Protein AF-C2EHU4-F1 (afdb_monomer_lite)

Organism: NCBI:txid1423799

Foldseek 3Di:
DAPVVVQVVCCVPQVWHWDQDDPVFRVKTFTARPPPRDTQKIWGWDALVVLVHDDRGTFTFMDGDDDPVPDPDDNRTPGRD

InterPro domains:
  IPR038056 YjbR-like superfamily [G3DSA:3.90.1150.30] (1-76)
  IPR038056 YjbR-like superfamily [SSF142906] (1-72)

pLDDT: mean 87.33, std 14.64, range [41.31, 97.69]

Secondary structure (DSSP, 8-state):
--HHHHHHHHHHHH----B---SS-TT-EEEE-TTT--EEEEEEEEEGGGGT-SSSPEEEEEEE---GGG--SS---EE--

Structure (mmCIF, N/CA/C/O backbone):
data_AF-C2EHU4-F1
#
_entry.id   AF-C2EHU4-F1
#
loop_
_atom_site.group_PDB
_atom_site.id
_atom_site.type_symbol
_atom_site.label_atom_id
_atom_site.label_alt_id
_atom_site.label_comp_id
_atom_site.label_asym_id
_atom_site.label_entity_id
_atom_site.label_seq_id
_atom_site.pdbx_PDB_ins_code
_atom_site.Cartn_x
_atom_site.Cartn_y
_atom_site.Cartn_z
_atom_site.occupancy
_atom_site.B_iso_or_equiv
_atom_site.auth_seq_id
_atom_site.auth_comp_id
_atom_site.auth_asym_id
_atom_site.auth_atom_id
_atom_site.pdbx_PDB_model_num
ATOM 1 N N . MET A 1 1 ? -11.728 7.831 -6.613 1.00 74.06 1 MET A N 1
ATOM 2 C CA . MET A 1 1 ? -11.357 6.686 -7.474 1.00 74.06 1 MET A CA 1
ATOM 3 C C . MET A 1 1 ? -11.479 5.510 -6.563 1.00 74.06 1 MET A C 1
ATOM 5 O O . MET A 1 1 ? -10.739 5.463 -5.595 1.00 74.06 1 MET A O 1
ATOM 9 N N . GLU A 1 2 ? -12.386 4.600 -6.868 1.00 89.06 2 GLU A N 1
ATOM 10 C CA . GLU A 1 2 ? -12.723 3.506 -5.963 1.00 89.06 2 GLU A CA 1
ATOM 11 C C . GLU A 1 2 ? -11.635 2.423 -5.984 1.00 89.06 2 GLU A C 1
ATOM 13 O O . GLU A 1 2 ? -11.001 2.175 -7.019 1.00 89.06 2 GLU A O 1
ATOM 18 N N . ARG A 1 3 ? -11.462 1.682 -4.881 1.00 91.12 3 ARG A N 1
ATOM 19 C CA . ARG A 1 3 ? -10.496 0.565 -4.775 1.00 91.12 3 ARG A CA 1
ATOM 20 C C . ARG A 1 3 ? -10.539 -0.393 -5.968 1.00 91.12 3 ARG A C 1
ATOM 22 O O . ARG A 1 3 ? -9.511 -0.859 -6.464 1.00 91.12 3 ARG A O 1
ATOM 29 N N . LYS A 1 4 ? -11.750 -0.721 -6.422 1.00 93.06 4 LYS A N 1
ATOM 30 C CA . LYS A 1 4 ? -11.978 -1.644 -7.540 1.00 93.06 4 LYS A CA 1
ATOM 31 C C . LYS A 1 4 ? -11.442 -1.082 -8.856 1.00 93.06 4 LYS A C 1
ATOM 33 O O . LYS A 1 4 ? -10.876 -1.838 -9.643 1.00 93.06 4 LYS A O 1
ATOM 38 N N . GLU A 1 5 ? -11.618 0.214 -9.085 1.00 94.38 5 GLU A N 1
ATOM 39 C CA . GLU A 1 5 ? -11.135 0.902 -10.285 1.00 94.38 5 GLU A CA 1
ATOM 40 C C . GLU A 1 5 ? -9.609 0.942 -10.292 1.00 94.38 5 GLU A C 1
ATOM 42 O O . GLU A 1 5 ? -8.989 0.588 -11.294 1.00 94.38 5 GLU A O 1
ATOM 47 N N . LEU A 1 6 ? -9.003 1.256 -9.143 1.00 93.19 6 LEU A N 1
ATOM 48 C CA . LEU A 1 6 ? -7.555 1.216 -8.963 1.00 93.19 6 LEU A CA 1
ATOM 49 C C . LEU A 1 6 ? -6.978 -0.169 -9.292 1.00 93.19 6 LEU A C 1
ATOM 51 O O . LEU A 1 6 ? -6.015 -0.279 -10.051 1.00 93.19 6 LEU A O 1
ATOM 55 N N . PHE A 1 7 ? -7.548 -1.242 -8.737 1.00 95.38 7 PHE A N 1
ATOM 56 C CA . PHE A 1 7 ? -7.041 -2.591 -8.998 1.00 95.38 7 PHE A CA 1
ATOM 57 C C . PHE A 1 7 ? -7.285 -3.053 -10.433 1.00 95.38 7 PHE A C 1
ATOM 59 O O . PHE A 1 7 ? -6.423 -3.736 -10.984 1.00 95.38 7 PHE A O 1
ATOM 66 N N . ALA A 1 8 ? -8.399 -2.660 -11.054 1.00 95.88 8 ALA A N 1
ATOM 67 C CA . ALA A 1 8 ? -8.630 -2.920 -12.472 1.00 95.88 8 ALA A CA 1
ATOM 68 C C . ALA A 1 8 ? -7.563 -2.233 -13.338 1.00 95.88 8 ALA A C 1
ATOM 70 O O . ALA A 1 8 ? -6.925 -2.895 -14.155 1.00 95.88 8 ALA A O 1
ATOM 71 N N . TYR A 1 9 ? -7.291 -0.951 -13.079 1.00 95.38 9 TYR A N 1
ATOM 72 C CA . TYR A 1 9 ? -6.241 -0.193 -13.758 1.00 95.38 9 TYR A CA 1
ATOM 73 C C . TYR A 1 9 ? -4.862 -0.844 -13.582 1.00 95.38 9 TYR A C 1
ATOM 75 O O . TYR A 1 9 ? -4.123 -1.041 -14.547 1.00 95.38 9 TYR A O 1
ATOM 83 N N . ILE A 1 10 ? -4.506 -1.245 -12.359 1.00 94.62 10 ILE A N 1
ATOM 84 C CA . ILE A 1 10 ? -3.209 -1.883 -12.104 1.00 94.62 10 ILE A CA 1
ATOM 85 C C . ILE A 1 10 ? -3.094 -3.238 -12.813 1.00 94.62 10 ILE A C 1
ATOM 87 O O . ILE A 1 10 ? -2.040 -3.554 -13.377 1.00 94.62 10 ILE A O 1
ATOM 91 N N . ALA A 1 11 ? -4.161 -4.034 -12.805 1.00 96.12 11 ALA A N 1
ATOM 92 C CA . ALA A 1 11 ? -4.186 -5.314 -13.497 1.00 96.12 11 ALA A CA 1
ATOM 93 C C . ALA A 1 11 ? -4.035 -5.130 -15.015 1.00 96.12 11 ALA A C 1
ATOM 95 O O . ALA A 1 11 ? -3.247 -5.844 -15.636 1.00 96.12 11 ALA A O 1
ATOM 96 N N . GLU A 1 12 ? -4.725 -4.149 -15.598 1.00 96.88 12 GLU A N 1
ATOM 97 C CA . GLU A 1 12 ? -4.684 -3.858 -17.032 1.00 96.88 12 GLU A CA 1
ATOM 98 C C . GLU A 1 12 ? -3.315 -3.322 -17.478 1.00 96.88 12 GLU A C 1
ATOM 100 O O . GLU A 1 12 ? -2.705 -3.860 -18.404 1.00 96.88 12 GLU A O 1
ATOM 105 N N . HIS A 1 13 ? -2.788 -2.308 -16.789 1.00 94.19 13 HIS A N 1
ATOM 106 C CA . HIS A 1 13 ? -1.591 -1.589 -17.233 1.00 94.19 13 HIS A CA 1
ATOM 107 C C . HIS A 1 13 ? -0.274 -2.204 -16.747 1.00 94.19 13 HIS A C 1
ATOM 109 O O . HIS A 1 13 ? 0.744 -2.099 -17.432 1.00 94.19 13 HIS A O 1
ATOM 115 N N . TYR A 1 14 ? -0.272 -2.855 -15.580 1.00 92.44 14 TYR A N 1
ATOM 116 C CA . TYR A 1 14 ? 0.947 -3.387 -14.956 1.00 92.44 14 TYR A CA 1
ATOM 117 C C . TYR A 1 14 ? 0.935 -4.910 -14.802 1.00 92.44 14 TYR A C 1
ATOM 119 O O . TYR A 1 14 ? 1.968 -5.489 -14.454 1.00 92.44 14 TYR A O 1
ATOM 127 N N . GLN A 1 15 ? -0.195 -5.577 -15.080 1.00 95.94 15 GLN A N 1
ATOM 128 C CA . GLN A 1 15 ? -0.352 -7.036 -14.963 1.00 95.94 15 GLN A CA 1
ATOM 129 C C . GLN A 1 15 ? -0.033 -7.538 -13.545 1.00 95.94 15 GLN A C 1
ATOM 131 O O . GLN A 1 15 ? 0.537 -8.616 -13.352 1.00 95.94 15 GLN A O 1
ATOM 136 N N . VAL A 1 16 ? -0.362 -6.719 -12.545 1.00 96.44 16 VAL A N 1
ATOM 137 C CA . VAL A 1 16 ? -0.138 -6.989 -11.123 1.00 96.44 16 VAL A CA 1
ATOM 138 C C . VAL A 1 16 ? -1.485 -7.203 -10.446 1.00 96.44 16 VAL A C 1
ATOM 140 O O . VAL A 1 16 ? -2.405 -6.415 -10.625 1.00 96.44 16 VAL A O 1
ATOM 143 N N . ASN A 1 17 ? -1.571 -8.254 -9.632 1.00 95.31 17 ASN A N 1
ATOM 144 C CA . ASN A 1 17 ? -2.712 -8.509 -8.759 1.00 95.31 17 ASN A CA 1
ATOM 145 C C . ASN A 1 17 ? -2.346 -8.157 -7.307 1.00 95.31 17 ASN A C 1
ATOM 147 O O . ASN A 1 17 ? -1.181 -8.330 -6.929 1.00 95.31 17 ASN A O 1
ATOM 151 N N . PRO A 1 18 ? -3.311 -7.700 -6.490 1.00 96.88 18 PRO A N 1
ATOM 152 C CA . PRO A 1 18 ? -3.083 -7.439 -5.072 1.00 96.88 18 PRO A CA 1
ATOM 153 C C . PRO A 1 18 ? -2.754 -8.723 -4.296 1.00 96.88 18 PRO A C 1
ATOM 155 O O . PRO A 1 18 ? -3.342 -9.780 -4.531 1.00 96.88 18 PRO A O 1
ATOM 158 N N . GLU A 1 19 ? -1.833 -8.622 -3.337 1.00 97.38 19 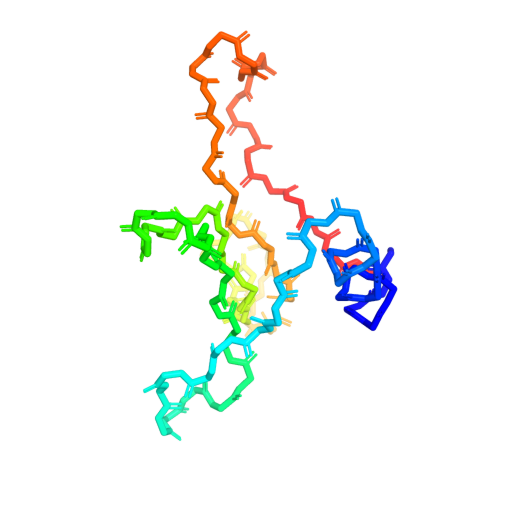GLU A N 1
ATOM 159 C CA . GLU A 1 19 ? -1.488 -9.687 -2.389 1.00 97.38 19 GLU A CA 1
ATOM 160 C C . GLU A 1 19 ? -1.957 -9.325 -0.969 1.00 97.38 19 GLU A C 1
ATOM 162 O O . GLU A 1 19 ? -1.659 -8.240 -0.471 1.00 97.38 19 GLU A O 1
ATOM 167 N N . TYR A 1 20 ? -2.627 -10.255 -0.282 1.00 97.12 20 TYR A N 1
ATOM 168 C CA . TYR A 1 20 ? -3.158 -10.059 1.074 1.00 97.12 20 TYR A CA 1
ATOM 169 C C . TYR A 1 20 ? -2.338 -10.856 2.086 1.00 97.12 20 TYR A C 1
ATOM 171 O O . TYR A 1 20 ? -2.534 -12.057 2.275 1.00 97.12 20 TYR A O 1
ATOM 179 N N . LEU A 1 21 ? -1.360 -10.197 2.705 1.00 96.19 21 LEU A N 1
ATOM 180 C CA . LEU A 1 21 ? -0.314 -10.884 3.471 1.00 96.19 21 LEU A CA 1
ATOM 181 C C . LEU A 1 21 ? -0.655 -11.066 4.955 1.00 96.19 21 LEU A C 1
ATOM 183 O O . LEU A 1 21 ? -0.070 -11.922 5.622 1.00 96.19 21 LEU A O 1
ATOM 187 N N . TRP A 1 22 ? -1.589 -10.276 5.489 1.00 96.25 22 TRP A N 1
ATOM 188 C CA . TRP A 1 22 ? -1.856 -10.217 6.925 1.00 96.25 22 TRP A CA 1
ATOM 189 C C . TRP A 1 22 ? -3.235 -10.759 7.282 1.00 96.25 22 TRP A C 1
ATOM 191 O O . TRP A 1 22 ? -4.257 -10.208 6.894 1.00 96.25 22 TRP A O 1
ATOM 201 N N . LYS A 1 23 ? -3.270 -11.781 8.147 1.00 94.88 23 LYS A N 1
ATOM 202 C CA . LYS A 1 23 ? -4.531 -12.332 8.679 1.00 94.88 23 LYS A CA 1
ATOM 203 C C . LYS A 1 23 ? -5.318 -11.334 9.531 1.00 94.88 23 LYS A C 1
ATOM 205 O O . LYS A 1 23 ? -6.540 -11.367 9.525 1.00 94.88 23 LYS A O 1
ATOM 210 N N . LYS A 1 24 ? -4.620 -10.480 10.290 1.00 96.00 24 LYS A N 1
ATOM 211 C CA . LYS A 1 24 ? -5.244 -9.471 11.164 1.00 96.00 24 LYS A CA 1
ATOM 212 C C . LYS A 1 24 ? -5.792 -8.271 10.390 1.00 96.00 24 LYS A C 1
ATOM 214 O O . LYS A 1 24 ? -6.685 -7.600 10.885 1.00 96.00 24 LYS A O 1
ATOM 219 N N . ASN A 1 25 ? -5.267 -8.026 9.191 1.00 95.06 25 ASN A N 1
ATOM 220 C CA . ASN A 1 25 ? -5.627 -6.899 8.338 1.00 95.06 25 ASN A CA 1
ATOM 221 C C . ASN A 1 25 ? -5.939 -7.429 6.931 1.00 95.06 25 ASN A C 1
ATOM 223 O O . ASN A 1 25 ? -5.168 -7.194 6.000 1.00 95.06 25 ASN A O 1
ATOM 227 N N . PRO A 1 26 ? -7.044 -8.183 6.771 1.00 94.50 26 PRO A N 1
ATOM 228 C CA . PRO A 1 26 ? -7.357 -8.872 5.519 1.00 94.50 26 PRO A CA 1
ATOM 229 C C . PRO A 1 26 ? -7.626 -7.913 4.354 1.00 94.50 26 PRO A C 1
ATOM 231 O O . PRO A 1 26 ? -7.537 -8.324 3.204 1.00 94.50 26 PRO A O 1
ATOM 234 N N . ASN A 1 27 ? -7.910 -6.640 4.640 1.00 93.56 27 ASN A N 1
ATOM 235 C CA . ASN A 1 27 ? -8.133 -5.610 3.628 1.00 93.56 27 ASN A CA 1
ATOM 236 C C . ASN A 1 27 ? -6.832 -4.991 3.101 1.00 93.56 27 ASN A C 1
ATOM 238 O O . ASN A 1 27 ? -6.875 -4.257 2.115 1.00 93.56 27 ASN A O 1
ATOM 242 N N . TYR A 1 28 ? -5.681 -5.249 3.731 1.00 96.62 28 TYR A N 1
ATOM 243 C CA . TYR A 1 28 ? -4.421 -4.646 3.305 1.00 96.62 28 TYR A CA 1
ATOM 244 C C . TYR A 1 28 ? -3.901 -5.371 2.068 1.00 96.62 28 TYR A C 1
ATOM 246 O O . TYR A 1 28 ? -3.628 -6.574 2.110 1.00 96.62 28 TYR A O 1
ATOM 254 N N . ALA A 1 29 ? -3.757 -4.626 0.979 1.00 97.69 29 ALA A N 1
ATOM 255 C CA . ALA A 1 29 ? -3.394 -5.154 -0.324 1.00 97.69 29 ALA A CA 1
ATOM 256 C C . ALA A 1 29 ? -2.032 -4.611 -0.754 1.00 97.69 29 ALA A C 1
ATOM 258 O O . ALA A 1 29 ? -1.860 -3.411 -0.953 1.00 97.69 29 ALA A O 1
ATOM 259 N N . VAL A 1 30 ? -1.065 -5.505 -0.926 1.00 97.50 30 VAL A N 1
ATOM 260 C CA . VAL A 1 30 ? 0.270 -5.172 -1.424 1.00 97.50 30 VAL A CA 1
ATOM 261 C C . VAL A 1 30 ? 0.312 -5.308 -2.936 1.00 97.50 30 VAL A C 1
ATOM 263 O O . VAL A 1 30 ? -0.155 -6.301 -3.494 1.00 97.50 30 VAL A O 1
ATOM 266 N N . LEU A 1 31 ? 0.956 -4.349 -3.595 1.00 96.69 31 LEU A N 1
ATOM 267 C CA . LEU A 1 31 ? 1.203 -4.361 -5.030 1.00 96.69 31 LEU A CA 1
ATOM 268 C C . LEU A 1 31 ? 2.713 -4.474 -5.269 1.00 96.69 31 LEU A C 1
ATOM 270 O O . LEU A 1 31 ? 3.514 -3.660 -4.792 1.00 96.69 31 LEU A O 1
ATOM 274 N N . ARG A 1 32 ? 3.120 -5.535 -5.978 1.00 95.88 32 ARG A N 1
ATOM 275 C CA . ARG A 1 32 ? 4.532 -5.880 -6.201 1.00 95.88 32 ARG A CA 1
ATOM 276 C C . ARG A 1 32 ? 4.901 -5.861 -7.669 1.00 95.88 32 ARG A C 1
ATOM 278 O O . ARG A 1 32 ? 4.170 -6.375 -8.512 1.00 95.88 32 ARG A O 1
ATOM 285 N N . HIS A 1 33 ? 6.102 -5.379 -7.968 1.00 93.50 33 HIS A N 1
ATOM 286 C CA . HIS A 1 33 ? 6.670 -5.529 -9.298 1.00 93.50 33 HIS A CA 1
ATOM 287 C C . HIS A 1 33 ? 6.884 -7.011 -9.622 1.00 93.50 33 HIS A C 1
ATOM 289 O O . HIS A 1 33 ? 7.488 -7.754 -8.842 1.00 93.50 33 HIS A O 1
ATOM 295 N N . ARG A 1 34 ? 6.456 -7.436 -10.815 1.00 91.00 34 ARG A N 1
ATOM 296 C CA . ARG A 1 34 ? 6.582 -8.833 -11.263 1.00 91.00 34 ARG A CA 1
ATOM 297 C C . ARG A 1 34 ? 8.036 -9.311 -11.334 1.00 91.00 34 ARG A C 1
ATOM 299 O O . ARG A 1 34 ? 8.307 -10.461 -11.014 1.00 91.00 34 ARG A O 1
ATOM 306 N N . HIS A 1 35 ? 8.955 -8.429 -11.731 1.00 90.56 35 HIS A N 1
ATOM 307 C CA . HIS A 1 35 ? 10.338 -8.783 -12.060 1.00 90.56 35 HIS A CA 1
ATOM 308 C C . HIS A 1 35 ? 11.248 -8.956 -10.832 1.00 90.56 35 HIS A C 1
ATOM 310 O O . HIS A 1 35 ? 12.057 -9.875 -10.804 1.00 90.56 35 HIS A O 1
ATOM 316 N N . ASN A 1 36 ? 11.127 -8.099 -9.810 1.00 92.38 36 ASN A N 1
ATOM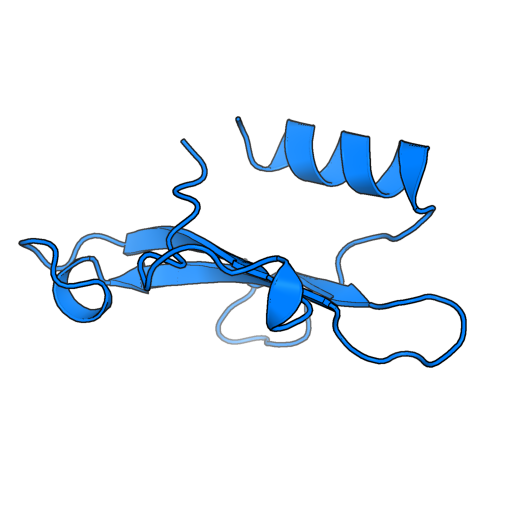 317 C CA . ASN A 1 36 ? 12.010 -8.120 -8.632 1.00 92.38 36 ASN A CA 1
ATOM 318 C C . ASN A 1 36 ? 11.273 -8.382 -7.308 1.00 92.38 36 ASN A C 1
ATOM 320 O O . ASN A 1 36 ? 11.906 -8.395 -6.254 1.00 92.38 36 ASN A O 1
ATOM 324 N N . ARG A 1 37 ? 9.942 -8.561 -7.349 1.00 91.44 37 ARG A N 1
ATOM 325 C CA . ARG A 1 37 ? 9.072 -8.827 -6.188 1.00 91.44 37 ARG A CA 1
ATOM 326 C C . ARG A 1 37 ? 9.127 -7.748 -5.092 1.00 91.44 37 ARG A C 1
ATOM 328 O O . ARG A 1 37 ? 8.603 -7.975 -3.994 1.00 91.44 37 ARG A O 1
ATOM 335 N N . LYS A 1 38 ? 9.718 -6.580 -5.374 1.00 93.62 38 LYS A N 1
ATOM 336 C CA . LYS A 1 38 ? 9.692 -5.411 -4.488 1.00 93.62 38 LYS A CA 1
ATOM 337 C C . LYS A 1 38 ? 8.310 -4.771 -4.528 1.00 93.62 38 LYS A C 1
ATOM 339 O O . LYS A 1 38 ? 7.633 -4.798 -5.556 1.00 93.62 38 LYS A O 1
ATOM 344 N N . TRP A 1 39 ? 7.901 -4.219 -3.394 1.00 95.12 39 TRP A N 1
ATOM 345 C CA . TRP A 1 39 ? 6.641 -3.496 -3.278 1.00 95.12 39 TRP A CA 1
ATOM 346 C C . TRP A 1 39 ? 6.811 -2.131 -3.922 1.00 95.12 39 TRP A C 1
ATOM 348 O O . TRP A 1 39 ? 7.857 -1.496 -3.754 1.00 95.12 39 TRP A O 1
ATOM 358 N N . PHE A 1 40 ? 5.787 -1.702 -4.643 1.00 93.25 40 PHE A N 1
ATOM 359 C CA . PHE A 1 40 ? 5.683 -0.323 -5.109 1.00 93.25 40 PHE A CA 1
ATOM 360 C C . PHE A 1 40 ? 4.462 0.382 -4.531 1.00 93.25 40 PHE A C 1
ATOM 362 O O . PHE A 1 40 ? 4.416 1.606 -4.565 1.00 93.25 40 PHE A O 1
ATOM 369 N N . ALA A 1 41 ? 3.502 -0.370 -3.983 1.00 94.88 41 ALA A N 1
ATOM 370 C CA . ALA A 1 41 ? 2.384 0.211 -3.268 1.00 94.88 41 ALA A CA 1
ATOM 371 C C . ALA A 1 41 ? 1.807 -0.723 -2.201 1.00 94.88 41 ALA A C 1
ATOM 373 O O . ALA A 1 41 ? 1.927 -1.952 -2.303 1.00 94.88 41 ALA A O 1
ATOM 374 N N . ILE A 1 42 ? 1.108 -0.135 -1.236 1.00 96.00 42 ILE A N 1
ATOM 375 C CA . ILE A 1 42 ? 0.189 -0.832 -0.335 1.00 96.00 42 ILE A CA 1
ATOM 376 C C . ILE A 1 42 ? -1.097 -0.015 -0.180 1.00 96.00 42 ILE A C 1
ATOM 378 O O . ILE A 1 42 ? -1.041 1.178 0.094 1.00 96.00 42 ILE A O 1
ATOM 382 N N . VAL A 1 43 ? -2.248 -0.662 -0.363 1.00 95.69 43 VAL A N 1
ATOM 383 C CA . VAL A 1 43 ? -3.571 -0.104 -0.045 1.00 95.69 43 VAL A CA 1
ATOM 384 C C . VAL A 1 43 ? -3.973 -0.593 1.339 1.00 95.69 43 VAL A C 1
ATOM 386 O O . VAL A 1 43 ? -3.946 -1.804 1.589 1.00 95.69 43 VAL A O 1
ATOM 389 N N . MET A 1 44 ? -4.316 0.323 2.241 1.00 95.00 44 MET A N 1
ATOM 390 C CA . MET A 1 44 ? -4.575 0.007 3.644 1.00 95.00 44 MET A CA 1
ATOM 391 C C . MET A 1 44 ? -5.506 1.011 4.322 1.00 95.00 44 MET A C 1
ATOM 393 O O . MET A 1 44 ? -5.626 2.151 3.893 1.00 95.00 44 MET A O 1
ATOM 397 N N . ASP A 1 45 ? -6.109 0.569 5.421 1.00 94.19 45 ASP A N 1
ATOM 398 C CA . ASP A 1 45 ? -6.991 1.381 6.258 1.00 94.19 45 ASP A CA 1
ATOM 399 C C . ASP A 1 45 ? -6.178 1.959 7.427 1.00 94.19 45 ASP A C 1
ATOM 401 O O . ASP A 1 45 ? -5.549 1.199 8.179 1.00 94.19 45 ASP A O 1
ATOM 405 N N . VAL A 1 46 ? -6.174 3.284 7.584 1.00 92.50 46 VAL A N 1
ATOM 406 C CA . VAL A 1 46 ? -5.404 4.004 8.613 1.00 92.50 46 VAL A CA 1
ATOM 407 C C . VAL A 1 46 ? -6.306 4.979 9.359 1.00 92.50 46 VAL A C 1
ATOM 409 O O . VAL A 1 46 ? -7.136 5.645 8.760 1.00 92.50 46 VAL A O 1
ATOM 412 N N . GLU A 1 47 ? -6.150 5.079 10.679 1.00 94.19 47 GLU A N 1
ATOM 413 C CA . GLU A 1 47 ? -6.895 6.058 11.481 1.00 94.19 47 GLU A CA 1
ATOM 414 C C . GLU A 1 47 ? -6.592 7.486 11.018 1.00 94.19 47 GLU A C 1
ATOM 416 O O . GLU A 1 47 ? -5.426 7.858 10.868 1.00 94.19 47 GLU A O 1
ATOM 421 N N . ALA A 1 48 ? -7.635 8.295 10.847 1.00 93.06 48 ALA A N 1
ATOM 422 C CA . ALA A 1 48 ? -7.546 9.669 10.366 1.00 93.06 48 ALA A CA 1
ATOM 423 C C . ALA A 1 48 ? -6.516 10.511 11.152 1.00 93.06 48 ALA A C 1
ATOM 425 O O . ALA A 1 48 ? -5.715 11.231 10.552 1.00 93.06 48 ALA A O 1
ATOM 426 N N . GLU A 1 49 ? -6.450 10.360 12.480 1.00 94.94 49 GLU A N 1
ATOM 427 C CA . GLU A 1 49 ? -5.452 11.037 13.324 1.00 94.94 49 GLU A CA 1
ATOM 428 C C . GLU A 1 49 ? -3.994 10.745 12.942 1.00 94.94 49 GLU A C 1
ATOM 430 O O . GLU A 1 49 ? -3.147 11.639 13.018 1.00 94.94 49 GLU A O 1
ATOM 435 N N . LYS A 1 50 ? -3.687 9.536 12.456 1.00 90.19 50 LYS A N 1
ATOM 436 C CA . LYS A 1 50 ? -2.333 9.163 12.009 1.00 90.19 50 LYS A CA 1
ATOM 437 C C . LYS A 1 50 ? -1.941 9.851 10.704 1.00 90.19 50 LYS A C 1
ATOM 439 O O . LYS A 1 50 ? -0.755 9.929 10.400 1.00 90.19 50 LYS A O 1
ATOM 444 N N . LEU A 1 51 ? -2.923 10.366 9.969 1.00 90.31 51 LEU A N 1
ATOM 445 C CA . LEU A 1 51 ? -2.747 11.162 8.754 1.00 90.31 51 LEU A CA 1
ATOM 446 C C . LEU A 1 51 ? -2.762 12.675 9.051 1.00 90.31 51 LEU A C 1
ATOM 448 O O . LEU A 1 51 ? -2.719 13.489 8.133 1.00 90.31 51 LEU A O 1
ATOM 452 N N . GLY A 1 52 ? -2.854 13.078 10.325 1.00 91.38 52 GLY A N 1
ATOM 453 C CA . GLY A 1 52 ? -3.005 14.482 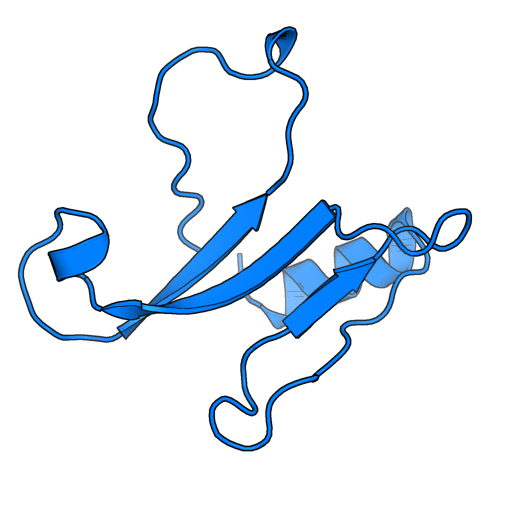10.723 1.00 91.38 52 GLY A CA 1
ATOM 454 C C . GLY A 1 52 ? -4.421 15.042 10.536 1.00 91.38 52 GLY A C 1
ATOM 455 O O . GLY A 1 52 ? -4.628 16.249 10.676 1.00 91.38 52 GLY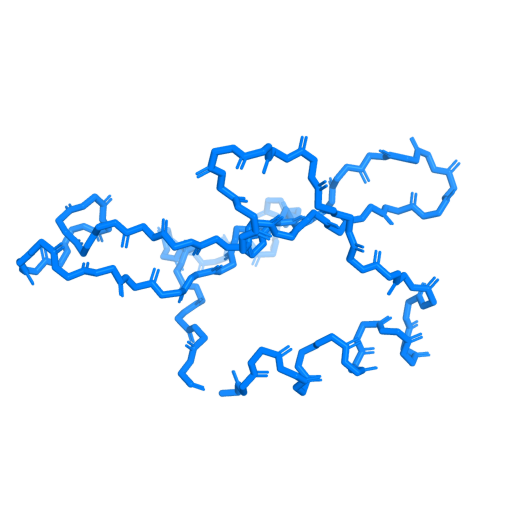 A O 1
ATOM 456 N N . LEU A 1 53 ? -5.401 14.185 10.238 1.00 91.50 53 LEU A N 1
ATOM 457 C CA . LEU A 1 53 ? -6.816 14.540 10.180 1.00 91.50 53 LEU A CA 1
ATOM 458 C C . LEU A 1 53 ? -7.448 14.431 11.575 1.00 91.50 53 LEU A C 1
ATOM 460 O O . LEU A 1 53 ? -6.853 13.925 12.523 1.00 91.50 53 LEU A O 1
ATOM 464 N N . LYS A 1 54 ? -8.673 14.934 11.733 1.00 93.31 54 LYS A N 1
ATOM 465 C CA . LYS A 1 54 ? -9.409 14.796 12.997 1.00 93.31 54 LYS A CA 1
ATOM 466 C C . LYS A 1 54 ? -10.211 13.495 13.008 1.00 93.31 54 LYS A C 1
ATOM 468 O O . LYS A 1 54 ? -10.921 13.210 12.047 1.00 93.31 54 LYS A O 1
ATOM 473 N N . GLY A 1 55 ? -10.175 12.802 14.145 1.00 93.31 55 GLY A N 1
ATOM 474 C CA . GLY A 1 55 ? -11.010 11.636 14.432 1.00 93.31 55 GLY A CA 1
ATOM 475 C C . GLY A 1 55 ? -10.264 10.304 14.360 1.00 93.31 55 GLY A C 1
ATOM 476 O O . GLY A 1 55 ? -9.082 10.244 14.032 1.00 93.31 55 GLY A O 1
ATOM 477 N N . THR A 1 56 ? -10.976 9.236 14.714 1.00 93.50 56 THR A N 1
ATOM 478 C CA . THR A 1 56 ? -10.463 7.857 14.774 1.00 93.50 56 THR A CA 1
ATOM 479 C C . THR A 1 56 ? -11.079 6.958 13.705 1.00 93.50 56 THR A C 1
ATOM 481 O O . THR A 1 56 ? -10.876 5.744 13.725 1.00 93.50 56 THR A O 1
ATOM 484 N N . GLN A 1 57 ? -11.856 7.527 12.777 1.00 94.88 57 GLN A N 1
ATOM 485 C CA . GLN A 1 57 ? -12.354 6.779 11.631 1.00 94.88 57 GLN A CA 1
ATOM 486 C C . GLN A 1 57 ? -11.185 6.265 10.788 1.00 94.88 57 GLN A C 1
ATOM 488 O O . GLN A 1 57 ? -10.115 6.874 10.744 1.00 94.88 57 GLN A O 1
ATOM 493 N N . LEU A 1 58 ? -11.398 5.124 10.142 1.00 93.25 58 LEU A N 1
ATOM 494 C CA . LEU A 1 58 ? -10.425 4.548 9.232 1.00 93.25 58 LEU A CA 1
ATOM 495 C C . LEU A 1 58 ? -10.608 5.163 7.849 1.00 93.25 58 LEU A C 1
ATOM 497 O O . LEU A 1 58 ? -11.687 5.074 7.271 1.00 93.25 58 LEU A O 1
ATOM 501 N N . GLU A 1 59 ? -9.536 5.752 7.343 1.00 93.25 59 GLU A N 1
ATOM 502 C CA . GLU A 1 59 ? -9.423 6.260 5.986 1.00 93.25 59 GLU A CA 1
ATOM 503 C C . GLU A 1 59 ? -8.710 5.209 5.133 1.00 93.25 59 GLU A C 1
ATOM 505 O O . GLU A 1 59 ? -7.656 4.689 5.519 1.00 93.25 59 GLU A O 1
ATOM 510 N N . GLU A 1 60 ? -9.271 4.902 3.966 1.00 92.94 60 GLU A N 1
ATOM 511 C CA . GLU A 1 60 ? -8.583 4.081 2.979 1.00 92.94 60 GLU A CA 1
ATOM 512 C C . GLU A 1 60 ? -7.531 4.930 2.257 1.00 92.94 60 GLU A C 1
ATOM 514 O O . GLU A 1 60 ? -7.816 5.985 1.681 1.00 92.94 60 GLU A O 1
ATOM 519 N N . ILE A 1 61 ? -6.287 4.462 2.295 1.00 92.25 61 ILE A N 1
ATOM 520 C CA . ILE A 1 61 ? -5.156 5.134 1.665 1.00 92.25 61 ILE A CA 1
ATOM 521 C C . ILE A 1 61 ? -4.376 4.177 0.775 1.00 92.25 61 ILE A C 1
ATOM 523 O O . ILE A 1 61 ? -4.425 2.953 0.931 1.00 92.25 61 ILE A O 1
ATOM 527 N N . ILE A 1 62 ? -3.573 4.761 -0.108 1.00 92.94 62 ILE A N 1
ATOM 528 C CA . ILE A 1 62 ? -2.471 4.074 -0.771 1.00 92.94 62 ILE A CA 1
ATOM 529 C C . ILE A 1 62 ? -1.147 4.751 -0.431 1.00 92.94 62 ILE A C 1
ATOM 531 O O . ILE A 1 62 ? -0.969 5.948 -0.649 1.00 92.94 62 ILE A O 1
ATOM 535 N N . ASP A 1 63 ? -0.208 3.965 0.083 1.00 91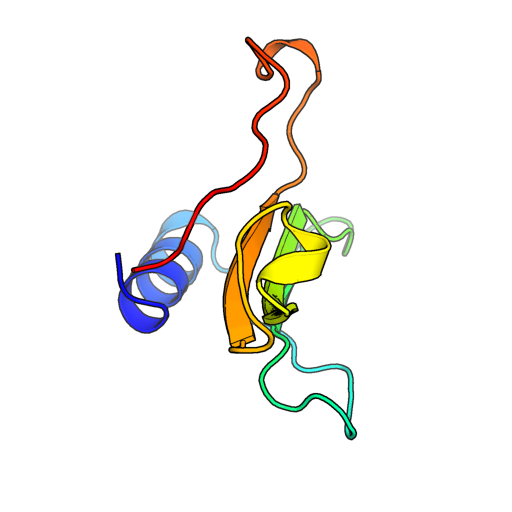.88 63 ASP A N 1
ATOM 536 C CA . ASP A 1 63 ? 1.194 4.359 0.191 1.00 91.88 63 ASP A CA 1
ATOM 537 C C . ASP A 1 63 ? 1.907 3.921 -1.095 1.00 91.88 63 ASP A C 1
ATOM 539 O O . ASP A 1 63 ? 1.950 2.727 -1.412 1.00 91.88 63 ASP A O 1
ATOM 543 N N . LEU A 1 64 ? 2.391 4.899 -1.868 1.00 90.88 64 LEU A N 1
ATOM 544 C CA . LEU A 1 64 ? 3.044 4.716 -3.163 1.00 90.88 64 LEU A CA 1
ATOM 545 C C . LEU A 1 64 ? 4.524 5.056 -3.073 1.00 90.88 64 LEU A C 1
ATOM 547 O O . LEU A 1 64 ? 4.916 6.166 -2.713 1.00 90.88 64 LEU A O 1
ATOM 551 N N . LYS A 1 65 ? 5.357 4.124 -3.532 1.00 87.44 65 LYS A N 1
ATOM 552 C CA . LYS A 1 65 ? 6.777 4.382 -3.714 1.00 87.44 65 LYS A CA 1
ATOM 553 C C . LYS A 1 65 ? 6.992 5.207 -4.981 1.00 87.44 65 LYS A C 1
ATOM 555 O O . LYS A 1 65 ? 6.792 4.708 -6.086 1.00 87.44 65 LYS A O 1
ATOM 560 N N . LEU A 1 66 ? 7.450 6.440 -4.803 1.00 83.94 66 LEU A N 1
ATOM 561 C CA . LEU A 1 66 ? 7.811 7.357 -5.881 1.00 83.94 66 LEU A CA 1
ATOM 562 C C . LEU A 1 66 ? 9.317 7.631 -5.867 1.00 83.94 66 LEU A C 1
ATOM 564 O O . LEU A 1 66 ? 9.956 7.574 -4.814 1.00 83.94 66 LEU A O 1
ATOM 568 N N . GLU A 1 67 ? 9.873 7.921 -7.042 1.00 81.12 67 GLU A N 1
ATOM 569 C CA . GLU A 1 67 ? 11.235 8.448 -7.142 1.00 81.12 67 GLU A CA 1
ATOM 570 C C . GLU A 1 67 ? 11.269 9.879 -6.574 1.00 81.12 67 GLU A C 1
ATOM 572 O O . GLU A 1 67 ? 10.306 10.626 -6.788 1.00 81.12 67 GLU A O 1
ATOM 577 N N . PRO A 1 68 ? 12.325 10.286 -5.846 1.00 79.12 68 PRO A N 1
ATOM 578 C CA . PRO A 1 68 ? 12.386 11.592 -5.185 1.00 79.12 68 PRO A CA 1
ATOM 579 C C . PRO A 1 68 ? 12.118 12.783 -6.111 1.00 79.12 68 PRO A C 1
ATOM 581 O O . PRO A 1 68 ? 11.519 13.768 -5.686 1.00 79.12 68 PRO A O 1
ATOM 584 N N . GLU A 1 69 ? 12.523 12.686 -7.376 1.00 80.25 69 GLU A N 1
ATOM 585 C CA . GLU A 1 69 ? 12.351 13.723 -8.396 1.00 80.25 69 GLU A CA 1
ATOM 586 C C . GLU A 1 69 ? 10.883 13.937 -8.793 1.00 80.25 69 GLU A C 1
ATOM 588 O O . GLU A 1 69 ? 10.539 14.985 -9.332 1.00 80.25 69 GLU A O 1
ATOM 593 N N . LEU A 1 70 ? 10.014 12.958 -8.522 1.00 75.56 70 LEU A N 1
ATOM 594 C CA . LEU A 1 70 ? 8.571 13.034 -8.768 1.00 75.56 70 LEU A CA 1
ATOM 595 C C . LEU A 1 70 ? 7.801 13.608 -7.567 1.00 75.56 70 LEU A C 1
ATOM 597 O O . LEU A 1 70 ? 6.591 13.816 -7.661 1.00 75.56 70 LEU A O 1
ATOM 601 N N . ILE A 1 71 ? 8.476 13.852 -6.439 1.00 73.75 71 ILE A N 1
ATOM 602 C CA . ILE A 1 71 ? 7.864 14.350 -5.204 1.00 73.75 71 ILE A CA 1
ATOM 603 C C . ILE A 1 71 ? 8.060 15.867 -5.131 1.00 73.75 71 ILE A C 1
ATOM 605 O O . ILE A 1 71 ? 8.955 16.377 -4.453 1.00 73.75 71 ILE A O 1
ATOM 609 N N . GLU A 1 72 ? 7.193 16.617 -5.808 1.00 63.22 72 GLU A N 1
ATOM 610 C CA . GLU A 1 72 ? 7.074 18.057 -5.575 1.00 63.22 72 GLU A CA 1
ATOM 611 C C . GLU A 1 72 ? 6.083 18.295 -4.417 1.00 63.22 72 GLU A C 1
ATOM 613 O O . GLU A 1 72 ? 4.870 18.261 -4.588 1.00 63.22 72 GLU A O 1
ATOM 618 N N . LYS A 1 73 ? 6.636 18.534 -3.216 1.00 52.44 73 LYS A N 1
ATOM 619 C CA . LYS A 1 73 ? 5.965 18.768 -1.913 1.00 52.44 73 LYS A CA 1
ATOM 620 C C . LYS A 1 73 ? 5.385 17.546 -1.167 1.00 52.44 73 LYS A C 1
ATOM 622 O O . LYS A 1 73 ? 4.925 16.562 -1.721 1.00 52.44 73 LYS A O 1
ATOM 627 N N . LYS A 1 74 ? 5.475 17.661 0.166 1.00 47.69 74 LYS A N 1
ATOM 628 C CA . LYS A 1 74 ? 5.430 16.628 1.222 1.00 47.69 74 LYS A CA 1
ATOM 629 C C . LYS A 1 74 ? 4.054 16.018 1.541 1.00 47.69 74 LYS A C 1
ATOM 631 O O . LYS A 1 74 ? 3.899 15.460 2.622 1.00 47.69 74 LYS A O 1
ATOM 636 N N . ASP A 1 75 ? 3.085 16.079 0.640 1.00 48.03 75 ASP A N 1
ATOM 637 C CA . ASP A 1 75 ? 1.745 15.552 0.913 1.00 48.03 75 ASP A CA 1
ATOM 638 C C . ASP A 1 75 ? 1.539 14.240 0.150 1.00 48.03 75 ASP A C 1
ATOM 640 O O . ASP A 1 75 ? 0.787 14.163 -0.818 1.00 48.03 75 ASP A O 1
ATOM 644 N N . ILE A 1 76 ? 2.240 13.183 0.576 1.00 54.00 76 ILE A N 1
ATOM 645 C CA . ILE A 1 76 ? 1.984 11.818 0.092 1.00 54.00 76 ILE A CA 1
ATOM 646 C C . ILE A 1 76 ? 0.754 11.291 0.843 1.00 54.00 76 ILE A C 1
ATOM 648 O O . ILE A 1 76 ? 0.851 10.465 1.744 1.00 54.00 76 ILE A O 1
ATOM 652 N N . TYR A 1 77 ? -0.410 11.830 0.487 1.00 53.53 77 TYR A N 1
ATOM 653 C CA . TYR A 1 77 ? -1.719 11.297 0.844 1.00 53.53 77 TYR A CA 1
ATOM 654 C C . TYR A 1 77 ? -2.554 11.244 -0.432 1.00 53.53 77 TYR A C 1
ATOM 656 O O . TYR A 1 77 ? -3.146 12.239 -0.846 1.00 53.53 77 TYR A O 1
ATOM 664 N N . LEU A 1 78 ? -2.605 10.082 -1.081 1.00 56.19 78 LEU A N 1
ATOM 665 C CA . LEU A 1 78 ? -3.629 9.823 -2.089 1.00 56.19 78 LEU A CA 1
ATOM 666 C C . LEU A 1 78 ? -4.804 9.176 -1.368 1.00 56.19 78 LEU A C 1
ATOM 668 O O . LEU A 1 78 ? -4.811 7.975 -1.105 1.00 56.19 78 LEU A O 1
ATOM 672 N N . HIS A 1 79 ? -5.762 10.016 -0.986 1.00 46.69 79 HIS A N 1
ATOM 673 C CA . HIS A 1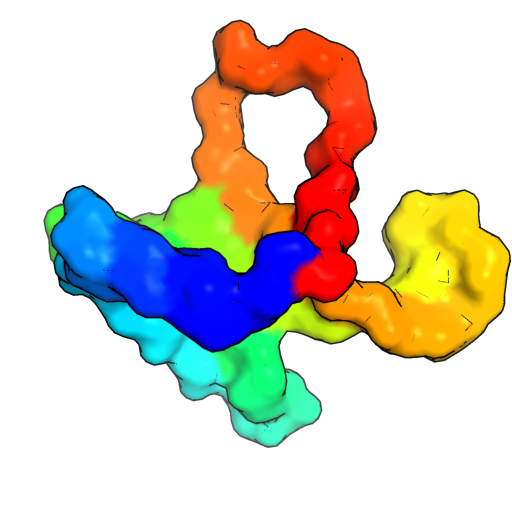 79 ? -7.040 9.567 -0.459 1.00 46.69 79 HIS A CA 1
ATOM 674 C C . HIS A 1 79 ? -7.798 8.852 -1.582 1.00 46.69 79 HIS A C 1
ATOM 676 O O . HIS A 1 79 ? -8.118 9.456 -2.611 1.00 46.69 79 HIS A O 1
ATOM 682 N N . ILE A 1 80 ? -8.034 7.554 -1.407 1.00 47.09 80 ILE A N 1
ATOM 683 C CA . ILE A 1 80 ? -8.858 6.767 -2.321 1.00 47.09 80 ILE A CA 1
ATOM 684 C C . ILE A 1 80 ? -10.293 6.977 -1.840 1.00 47.09 80 ILE A C 1
ATOM 686 O O . ILE A 1 80 ? -10.698 6.413 -0.832 1.00 47.09 80 ILE A O 1
ATOM 690 N N . THR A 1 81 ? -10.995 7.897 -2.506 1.00 41.31 81 THR A N 1
ATOM 691 C CA . THR A 1 81 ? -12.423 8.180 -2.280 1.00 41.31 81 THR A CA 1
ATOM 692 C C . THR A 1 81 ? -13.295 7.250 -3.086 1.00 41.31 81 THR A C 1
ATOM 694 O O . THR A 1 81 ? -12.979 7.082 -4.297 1.00 41.31 81 THR A O 1
#

Radius of gyration: 13.46 Å; chains: 1; bounding box: 25×31×32 Å

Sequence (81 aa):
MERKELFAYIAEHYQVNPEYLWKKNPNYAVLRHRHNRKWFAIVMDVEAEKLGLKGTQLEEIIDLKLEPELIEKKDIYLHIT